Protein AF-F3CK82-F1 (afdb_monomer)

pLDDT: mean 92.38, std 5.82, range [57.69, 97.38]

Sequence (97 aa):
MNRLWLHELDAVAVPRQWLRGAFEFLQAWHKVTTGTPGDSRLATHLVDADVIISADKNFVRFGERCRDEGPFSIGKTLRAQANRAGVDEVLQWVSKP

Nearest PDB structures (foldseek):
  6dec-assembly2_H  TM=2.892E-01  e=8.488E+00  Bos taurus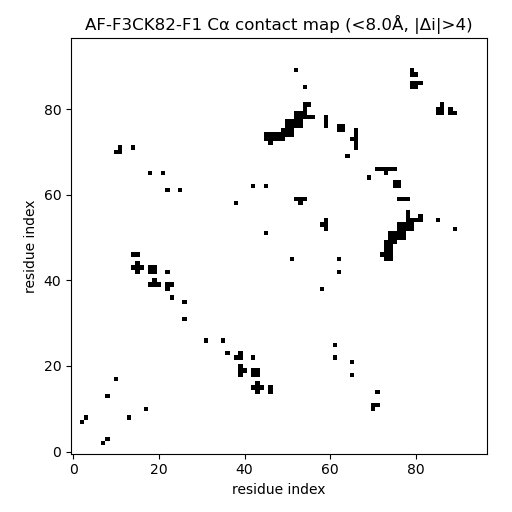

Foldseek 3Di:
DCCCVPPVDDCVVVVLVVQLVLQVVLCVVDDDDPCSNVLSNVSSCQQVDQEAEDQDPSSLVSQVVCCVPPPDHGHHYDHAHDDPRRVVVVCVVVVPD

Organism: NCBI:txid875330

Secondary structure (DSSP, 8-state):
--HIIIII--GGG-HHHHHHHHHHHHHHTS---TTHHHHHHHHTTTTT-SEEEES-HHHHHHHHHHHHH-SS--PEEEEPPSHHHHHHHHHHHHT--

Mean predicted aligned error: 3.87 Å

Structure (mmCIF, N/CA/C/O backbone):
data_AF-F3CK82-F1
#
_entry.id   AF-F3CK82-F1
#
loop_
_atom_site.group_PDB
_atom_site.id
_atom_site.type_symbol
_atom_site.label_atom_id
_atom_site.label_alt_id
_atom_site.label_comp_id
_atom_site.label_asym_id
_atom_site.label_entity_id
_atom_site.label_seq_id
_atom_site.pdbx_PDB_ins_code
_atom_site.Cartn_x
_atom_site.Cartn_y
_atom_site.Cartn_z
_atom_site.occupancy
_atom_site.B_iso_or_equiv
_atom_site.auth_seq_id
_atom_site.auth_comp_id
_atom_site.auth_asym_id
_atom_site.auth_atom_id
_atom_site.pdbx_PDB_model_num
ATOM 1 N N . MET A 1 1 ? 19.951 12.076 -16.452 1.00 65.69 1 MET A N 1
ATOM 2 C CA . MET A 1 1 ? 19.899 10.908 -15.547 1.00 65.69 1 MET A CA 1
ATOM 3 C C . MET A 1 1 ? 18.511 10.251 -15.587 1.00 65.69 1 MET A C 1
ATOM 5 O O . MET A 1 1 ? 17.989 9.864 -14.555 1.00 65.69 1 MET A O 1
ATOM 9 N N . ASN A 1 2 ? 17.888 10.137 -16.771 1.00 84.81 2 ASN A N 1
ATOM 10 C CA . ASN A 1 2 ? 16.476 9.721 -16.878 1.00 84.81 2 ASN A CA 1
ATOM 11 C C . ASN A 1 2 ? 16.327 8.455 -17.730 1.00 84.81 2 ASN A C 1
ATOM 13 O O . ASN A 1 2 ? 15.321 7.771 -17.631 1.00 84.81 2 ASN A O 1
ATOM 17 N N . ARG A 1 3 ? 17.346 8.128 -18.537 1.00 89.06 3 ARG A N 1
ATOM 18 C CA . ARG A 1 3 ? 17.353 6.971 -19.435 1.00 89.06 3 ARG A CA 1
ATOM 19 C C . ARG A 1 3 ? 17.128 5.660 -18.682 1.00 89.06 3 ARG A C 1
ATOM 21 O O . ARG A 1 3 ? 16.257 4.900 -19.079 1.00 89.06 3 ARG A O 1
ATOM 28 N N . LEU A 1 4 ? 17.831 5.473 -17.561 1.00 87.81 4 LEU A N 1
ATOM 29 C CA . LEU A 1 4 ? 17.657 4.314 -16.686 1.00 87.81 4 LEU A CA 1
ATOM 30 C C . LEU A 1 4 ? 16.183 4.132 -16.283 1.00 87.81 4 LEU A C 1
ATOM 32 O O . LEU A 1 4 ? 15.588 3.093 -16.530 1.00 87.81 4 LEU A O 1
ATOM 36 N N . TRP A 1 5 ? 15.582 5.181 -15.718 1.00 82.56 5 TRP A N 1
ATOM 37 C CA . TRP A 1 5 ? 14.218 5.152 -15.184 1.00 82.56 5 TRP A CA 1
ATOM 38 C C . TRP A 1 5 ? 13.122 5.064 -16.249 1.00 82.56 5 TRP A C 1
ATOM 40 O O . TRP A 1 5 ? 12.072 4.499 -15.977 1.00 82.56 5 TRP A O 1
ATOM 50 N N . LEU A 1 6 ? 13.342 5.644 -17.433 1.00 83.25 6 LEU A N 1
ATOM 51 C CA . LEU A 1 6 ? 12.327 5.723 -18.489 1.00 83.25 6 LEU A CA 1
ATOM 52 C C . LEU A 1 6 ? 12.404 4.583 -19.509 1.00 83.25 6 LEU A C 1
ATOM 54 O O . LEU A 1 6 ? 11.416 4.327 -20.192 1.00 83.25 6 LEU A O 1
ATOM 58 N N . HIS A 1 7 ? 13.567 3.948 -19.669 1.00 88.06 7 HIS A N 1
ATOM 59 C CA . HIS A 1 7 ? 13.801 3.009 -20.771 1.00 88.06 7 HIS A CA 1
ATOM 60 C C . HIS A 1 7 ? 14.467 1.696 -20.364 1.00 88.06 7 HIS A C 1
ATOM 62 O O . HIS A 1 7 ? 14.377 0.737 -21.123 1.00 88.06 7 HIS A O 1
ATOM 68 N N . GLU A 1 8 ? 15.166 1.644 -19.231 1.00 90.62 8 GLU A N 1
ATOM 69 C CA . GLU A 1 8 ? 16.004 0.485 -18.885 1.00 90.62 8 GLU A CA 1
ATOM 70 C C . GLU A 1 8 ? 15.474 -0.286 -17.667 1.00 90.62 8 GLU A C 1
ATOM 72 O O . GLU A 1 8 ? 15.774 -1.468 -17.523 1.00 90.62 8 GLU A O 1
ATOM 77 N N . LEU A 1 9 ? 14.678 0.355 -16.805 1.00 90.06 9 LEU A N 1
ATOM 78 C CA . LEU A 1 9 ? 14.031 -0.281 -15.661 1.00 90.06 9 LEU A CA 1
ATOM 79 C C . LEU A 1 9 ? 12.613 -0.741 -15.995 1.00 90.06 9 LEU A C 1
ATOM 81 O O . LEU A 1 9 ? 11.782 0.038 -16.458 1.00 90.06 9 LEU A O 1
ATOM 85 N N . ASP A 1 10 ? 12.329 -1.997 -15.660 1.00 92.00 10 ASP A N 1
ATOM 86 C CA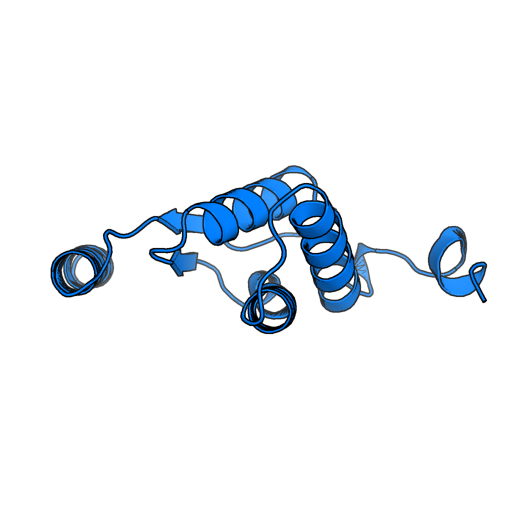 . ASP A 1 10 ? 10.970 -2.521 -15.579 1.00 92.00 10 ASP A CA 1
ATOM 87 C C . ASP A 1 10 ? 10.372 -2.175 -14.208 1.00 92.00 10 ASP A C 1
ATOM 89 O O . ASP A 1 10 ? 10.951 -2.494 -13.165 1.00 92.00 10 ASP A O 1
ATOM 93 N N . ALA A 1 11 ? 9.200 -1.541 -14.203 1.00 90.44 11 ALA A N 1
ATOM 94 C CA . ALA A 1 11 ? 8.473 -1.181 -12.991 1.00 90.44 11 ALA A CA 1
ATOM 95 C C . ALA A 1 11 ? 8.185 -2.391 -12.084 1.00 90.44 11 ALA A C 1
ATOM 97 O O . ALA A 1 11 ? 8.211 -2.249 -10.860 1.00 90.44 11 ALA A O 1
ATOM 98 N N . VAL A 1 12 ? 7.968 -3.577 -12.662 1.00 93.69 12 VAL A N 1
ATOM 99 C CA . VAL A 1 12 ? 7.718 -4.819 -11.911 1.00 93.69 12 VAL A CA 1
ATOM 100 C C . VAL A 1 12 ? 8.956 -5.269 -11.130 1.00 93.69 12 VAL A C 1
ATOM 102 O O . VAL A 1 12 ? 8.830 -5.867 -10.063 1.00 93.69 12 VAL A O 1
ATOM 105 N N . ALA A 1 13 ? 10.159 -4.936 -11.607 1.00 93.94 13 ALA A N 1
ATOM 106 C CA . ALA A 1 13 ? 11.418 -5.291 -10.953 1.00 93.94 13 ALA A CA 1
ATOM 107 C C . ALA A 1 13 ? 11.810 -4.331 -9.813 1.00 93.94 13 ALA A C 1
ATOM 109 O O . ALA A 1 13 ? 12.678 -4.659 -9.002 1.00 93.94 13 ALA A O 1
ATOM 110 N N . VAL A 1 14 ? 11.184 -3.151 -9.728 1.00 94.38 14 VAL A N 1
ATOM 111 C CA . VAL A 1 14 ? 11.481 -2.121 -8.714 1.00 94.38 14 VAL A CA 1
ATOM 112 C C . VAL A 1 14 ? 10.217 -1.594 -8.015 1.00 94.38 14 VAL A C 1
ATOM 114 O O . VAL A 1 14 ? 9.987 -0.380 -7.953 1.00 94.38 14 VAL A O 1
ATOM 117 N N . PRO A 1 15 ? 9.385 -2.478 -7.430 1.00 95.44 15 PRO A N 1
ATOM 118 C CA . PRO A 1 15 ? 8.049 -2.114 -6.961 1.00 95.44 15 PRO A CA 1
ATOM 119 C C . PRO A 1 15 ? 8.063 -1.072 -5.834 1.00 95.44 15 PRO A C 1
ATOM 121 O O . PRO A 1 15 ? 7.200 -0.198 -5.770 1.00 95.44 15 PRO A O 1
ATOM 124 N N . ARG A 1 16 ? 9.087 -1.090 -4.971 1.00 95.75 16 ARG A N 1
ATOM 125 C CA . ARG A 1 16 ? 9.239 -0.105 -3.886 1.00 95.75 16 ARG A CA 1
ATOM 126 C C . ARG A 1 16 ? 9.529 1.297 -4.413 1.00 95.75 16 ARG A C 1
ATOM 128 O O . ARG A 1 16 ? 8.978 2.273 -3.910 1.00 95.75 16 ARG A O 1
ATOM 135 N N . GLN A 1 17 ? 10.409 1.405 -5.405 1.00 94.19 17 GLN A N 1
ATOM 136 C CA . GLN A 1 17 ? 10.775 2.670 -6.037 1.00 94.19 17 GLN A CA 1
ATOM 137 C C . GLN A 1 17 ? 9.602 3.215 -6.848 1.00 94.19 17 GLN A C 1
ATOM 139 O O . GLN A 1 17 ? 9.330 4.413 -6.780 1.00 94.19 17 GLN A O 1
ATOM 144 N N . TRP A 1 18 ? 8.876 2.331 -7.540 1.00 95.12 18 TRP A N 1
ATOM 145 C CA . TRP A 1 18 ? 7.639 2.687 -8.225 1.00 95.12 18 TRP A CA 1
ATOM 146 C C . TRP A 1 18 ? 6.612 3.262 -7.244 1.00 95.12 18 TRP A C 1
ATOM 148 O O . TRP A 1 18 ? 6.140 4.376 -7.447 1.00 95.12 18 TRP A O 1
ATOM 158 N N . LEU A 1 19 ? 6.345 2.570 -6.127 1.00 96.12 19 LEU A N 1
ATOM 159 C CA . LEU A 1 19 ? 5.401 3.029 -5.100 1.00 96.12 19 LEU A CA 1
ATOM 160 C C . LEU A 1 19 ? 5.806 4.361 -4.481 1.00 96.12 19 LEU A C 1
ATOM 162 O O . LEU A 1 19 ? 4.961 5.236 -4.302 1.00 96.12 19 LEU A O 1
ATOM 166 N N . ARG A 1 20 ? 7.097 4.539 -4.186 1.00 94.75 20 ARG A N 1
ATOM 167 C CA . ARG A 1 20 ? 7.611 5.809 -3.672 1.00 94.75 20 ARG A CA 1
ATOM 168 C C . ARG A 1 20 ? 7.335 6.953 -4.646 1.00 94.75 20 ARG A C 1
ATOM 170 O O . ARG A 1 20 ? 6.786 7.971 -4.236 1.00 94.75 20 ARG A O 1
ATOM 177 N N . GLY A 1 21 ? 7.692 6.775 -5.918 1.00 93.44 21 GLY A N 1
ATOM 178 C CA . GLY A 1 21 ? 7.469 7.784 -6.953 1.00 93.44 21 GLY A CA 1
ATOM 179 C C . GLY A 1 21 ? 5.984 8.067 -7.183 1.00 93.44 21 GLY A C 1
ATOM 180 O O . GLY A 1 21 ? 5.591 9.227 -7.281 1.00 93.44 21 GLY A O 1
ATOM 181 N N . ALA A 1 22 ? 5.149 7.025 -7.197 1.00 94.88 22 ALA A N 1
ATOM 182 C CA . ALA A 1 22 ? 3.702 7.152 -7.336 1.00 94.88 22 ALA A CA 1
ATOM 183 C C . ALA A 1 22 ? 3.087 7.946 -6.173 1.00 94.88 22 ALA A C 1
ATOM 185 O O . ALA A 1 22 ? 2.318 8.875 -6.411 1.00 94.88 22 ALA A O 1
ATOM 186 N N . PHE A 1 23 ? 3.459 7.650 -4.924 1.00 95.12 23 PHE A N 1
ATOM 187 C CA . PHE A 1 23 ? 2.971 8.394 -3.759 1.00 95.12 23 PHE A CA 1
ATOM 188 C C . PHE A 1 23 ? 3.437 9.850 -3.758 1.00 95.12 23 PHE A C 1
ATOM 190 O O . PHE A 1 23 ? 2.610 10.741 -3.574 1.00 95.12 23 PHE A O 1
ATOM 197 N N . GLU A 1 24 ? 4.723 10.103 -4.020 1.00 93.88 24 GLU A N 1
ATOM 198 C CA . GLU A 1 24 ? 5.258 11.466 -4.131 1.00 93.88 24 GLU A CA 1
ATOM 199 C C . GLU A 1 24 ? 4.525 12.259 -5.232 1.00 93.88 24 GLU A C 1
ATOM 201 O O . GLU A 1 24 ? 4.127 13.405 -5.010 1.00 93.88 24 GLU A O 1
ATOM 206 N N . PHE A 1 25 ? 4.255 11.633 -6.384 1.00 93.94 25 PHE A N 1
ATOM 207 C CA . PHE A 1 25 ? 3.480 12.240 -7.466 1.00 93.94 25 PHE A CA 1
ATOM 208 C C . PHE A 1 25 ? 2.034 12.536 -7.053 1.00 93.94 25 PHE A C 1
ATOM 210 O O . PHE A 1 25 ? 1.563 13.654 -7.245 1.00 93.94 25 PHE A O 1
ATOM 217 N N . LEU A 1 26 ? 1.322 11.568 -6.468 1.00 93.88 26 LEU A N 1
ATOM 218 C CA . LEU A 1 26 ? -0.073 11.733 -6.047 1.00 93.88 26 LEU A CA 1
ATOM 219 C C . LEU A 1 26 ? -0.223 12.830 -4.988 1.00 93.88 26 LEU A C 1
ATOM 221 O O . LEU A 1 26 ? -1.151 13.636 -5.058 1.00 93.88 26 LEU A O 1
ATOM 225 N N . GLN A 1 27 ? 0.704 12.898 -4.036 1.00 92.69 27 GLN A N 1
ATOM 226 C CA . GLN A 1 27 ? 0.698 13.896 -2.970 1.00 92.69 27 GLN A CA 1
ATOM 227 C C . GLN A 1 27 ? 1.001 15.312 -3.465 1.00 92.69 27 GLN A C 1
ATOM 229 O O . GLN A 1 27 ? 0.508 16.264 -2.862 1.00 92.69 27 GLN A O 1
ATOM 234 N N . ALA A 1 28 ? 1.751 15.473 -4.561 1.00 9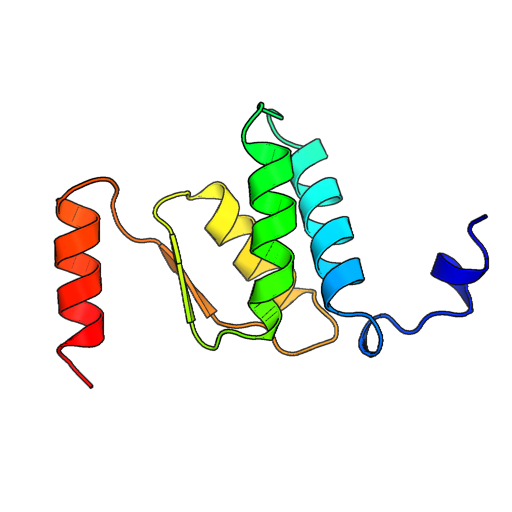2.38 28 ALA A N 1
ATOM 235 C CA . ALA A 1 28 ? 2.044 16.785 -5.144 1.00 92.38 28 ALA A CA 1
ATOM 236 C C . ALA A 1 28 ? 0.778 17.537 -5.608 1.00 92.38 28 ALA A C 1
ATOM 238 O O . ALA A 1 28 ? 0.778 18.764 -5.681 1.00 92.38 28 ALA A O 1
ATOM 239 N N . TRP A 1 29 ? -0.320 16.816 -5.861 1.00 90.56 29 TRP A N 1
ATOM 240 C CA . TRP A 1 29 ? -1.635 17.383 -6.193 1.00 90.56 29 TRP A CA 1
ATOM 241 C C . TRP A 1 29 ? -2.474 17.758 -4.961 1.00 90.56 29 TRP A C 1
ATOM 243 O O . TRP A 1 29 ? -3.617 18.198 -5.087 1.00 90.56 29 TRP A O 1
ATOM 253 N N . HIS A 1 30 ? -1.929 17.569 -3.760 1.00 87.25 30 HIS A N 1
ATOM 254 C CA . HIS A 1 30 ? -2.572 17.838 -2.481 1.00 87.25 30 HIS A CA 1
ATOM 255 C C . HIS A 1 30 ? -1.714 18.773 -1.617 1.00 87.25 30 HIS A C 1
ATOM 257 O O . HIS A 1 30 ? -0.585 19.128 -1.949 1.00 87.25 30 HIS A O 1
ATOM 263 N N . LYS A 1 31 ? -2.257 19.191 -0.465 1.00 88.81 31 LYS A N 1
ATOM 264 C CA . LYS A 1 31 ? -1.480 19.938 0.527 1.00 88.81 31 LYS A CA 1
ATOM 265 C C . LYS A 1 31 ? -0.372 19.041 1.084 1.00 88.81 31 LYS A C 1
ATOM 267 O O . LYS A 1 31 ? -0.645 18.153 1.889 1.00 88.81 31 LYS A O 1
ATOM 272 N N . VAL A 1 32 ? 0.864 19.323 0.689 1.00 85.81 32 VAL A N 1
ATOM 273 C CA . VAL A 1 32 ? 2.064 18.696 1.248 1.00 85.81 32 VAL A CA 1
ATOM 274 C C . VAL A 1 32 ? 2.291 19.220 2.666 1.00 85.81 32 VAL A C 1
ATOM 276 O O . VAL A 1 32 ? 2.205 20.422 2.930 1.00 85.81 32 VAL A O 1
ATOM 279 N N . THR A 1 33 ? 2.559 18.307 3.593 1.00 88.62 33 THR A N 1
ATOM 280 C CA . THR A 1 33 ? 2.859 18.603 4.998 1.00 88.62 33 THR A CA 1
ATOM 281 C C . THR A 1 33 ? 4.180 17.954 5.403 1.00 88.62 33 THR A C 1
ATOM 283 O O . THR A 1 33 ? 4.775 17.196 4.639 1.00 88.62 33 THR A O 1
ATOM 286 N N . THR A 1 34 ? 4.638 18.203 6.628 1.00 88.81 34 THR A N 1
ATOM 287 C CA . THR A 1 34 ? 5.836 17.547 7.174 1.00 88.81 34 THR A CA 1
ATOM 288 C C . THR A 1 34 ? 5.683 16.029 7.323 1.00 88.81 34 THR A C 1
ATOM 290 O O . THR A 1 34 ? 6.692 15.333 7.360 1.00 88.81 34 THR A O 1
ATOM 293 N N . GLY A 1 35 ? 4.451 15.502 7.369 1.00 87.81 35 GLY A N 1
ATOM 294 C CA . GLY A 1 35 ? 4.177 14.058 7.405 1.00 87.81 35 GLY A CA 1
ATOM 295 C C . GLY A 1 35 ? 4.250 13.373 6.037 1.00 87.81 35 GLY A C 1
ATOM 296 O O . GLY A 1 35 ? 4.533 12.182 5.958 1.00 87.81 35 GLY A O 1
ATOM 297 N N . THR A 1 36 ? 4.086 14.134 4.954 1.00 88.44 36 THR A N 1
ATOM 298 C CA . THR A 1 36 ? 3.992 13.626 3.578 1.00 88.44 36 THR A CA 1
ATOM 299 C C . THR A 1 36 ? 5.203 12.777 3.142 1.00 88.44 36 THR A C 1
ATOM 301 O O . THR A 1 36 ? 4.992 11.689 2.604 1.00 88.44 36 THR A O 1
ATOM 304 N N . PRO A 1 37 ? 6.467 13.155 3.438 1.00 89.38 37 PRO A N 1
ATOM 305 C CA . PRO A 1 37 ? 7.617 12.286 3.160 1.00 89.38 37 PRO A CA 1
ATOM 306 C C . PRO A 1 37 ? 7.597 10.960 3.940 1.00 89.38 37 PRO A C 1
ATOM 308 O O . PRO A 1 37 ? 8.113 9.949 3.461 1.00 89.38 37 PRO A O 1
ATOM 311 N N . GLY A 1 38 ? 7.016 10.957 5.145 1.00 92.50 38 GLY A N 1
ATOM 312 C CA . GLY A 1 38 ? 6.842 9.758 5.963 1.00 92.50 38 GLY A CA 1
ATOM 313 C C . GLY A 1 38 ? 5.857 8.780 5.330 1.00 92.50 38 GLY A C 1
ATOM 314 O O . GLY A 1 38 ? 6.161 7.593 5.222 1.00 92.50 38 GLY A O 1
ATOM 315 N N . ASP A 1 39 ? 4.740 9.292 4.819 1.00 92.06 39 ASP A N 1
ATOM 316 C CA . ASP A 1 39 ? 3.744 8.497 4.098 1.00 92.06 39 ASP A CA 1
ATOM 317 C C . ASP A 1 39 ? 4.338 7.839 2.847 1.00 92.06 39 ASP A C 1
ATOM 319 O O . ASP A 1 39 ? 4.151 6.643 2.638 1.00 92.06 39 ASP A O 1
ATOM 323 N N . SER A 1 40 ? 5.130 8.569 2.052 1.00 92.81 40 SER A N 1
ATOM 324 C CA . SER A 1 40 ? 5.794 7.999 0.866 1.00 92.81 40 SER A CA 1
ATOM 325 C C . SER A 1 40 ? 6.791 6.902 1.219 1.00 92.81 40 SER A C 1
ATOM 327 O O . SER A 1 40 ? 6.967 5.950 0.459 1.00 92.81 40 SER A O 1
ATOM 329 N N . ARG A 1 41 ? 7.436 6.995 2.388 1.00 93.00 41 ARG A N 1
ATOM 330 C CA . ARG A 1 41 ? 8.290 5.919 2.899 1.00 93.00 41 ARG A CA 1
ATOM 331 C C . ARG A 1 41 ? 7.457 4.703 3.306 1.00 93.00 41 ARG A C 1
ATOM 333 O O . ARG A 1 41 ? 7.796 3.594 2.897 1.00 93.00 41 ARG A O 1
ATOM 340 N N . LEU A 1 42 ? 6.385 4.900 4.076 1.00 93.56 42 LEU A N 1
ATOM 341 C CA . LEU A 1 42 ? 5.479 3.824 4.501 1.00 93.56 42 LEU A CA 1
ATOM 342 C C . LEU A 1 42 ? 4.863 3.099 3.301 1.00 93.56 42 LEU A C 1
ATOM 344 O O . LEU A 1 42 ? 4.789 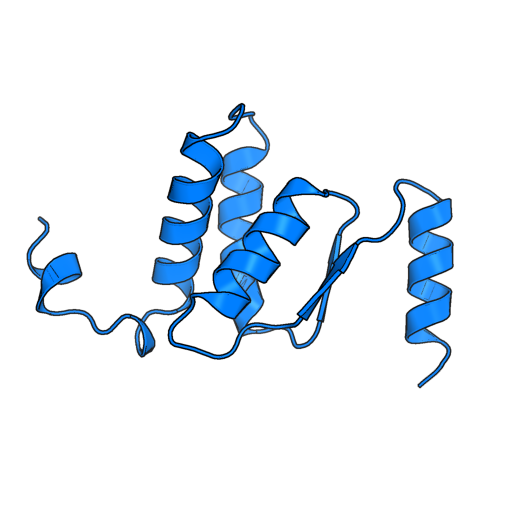1.872 3.294 1.00 93.56 42 LEU A O 1
ATOM 348 N N . ALA A 1 43 ? 4.510 3.844 2.253 1.00 94.06 43 ALA A N 1
ATOM 349 C CA . ALA A 1 43 ? 3.936 3.309 1.028 1.00 94.06 43 ALA A CA 1
ATOM 350 C C . ALA A 1 43 ? 4.823 2.264 0.334 1.00 94.06 43 ALA A C 1
ATOM 352 O O . ALA A 1 43 ? 4.321 1.371 -0.336 1.00 94.06 43 ALA A O 1
ATOM 353 N N . THR A 1 44 ? 6.144 2.307 0.519 1.00 95.62 44 THR A N 1
ATOM 354 C CA . THR A 1 44 ? 7.045 1.309 -0.085 1.00 95.62 44 THR A CA 1
ATOM 355 C C . THR A 1 44 ? 6.876 -0.104 0.475 1.00 95.62 44 THR A C 1
ATOM 357 O O . THR A 1 44 ? 7.417 -1.048 -0.100 1.00 95.62 44 THR A O 1
ATOM 360 N N . HIS A 1 45 ? 6.138 -0.261 1.576 1.00 94.69 45 HIS A N 1
ATOM 361 C CA . HIS A 1 45 ? 5.827 -1.547 2.198 1.00 94.69 45 HIS A CA 1
ATOM 362 C C . HIS A 1 45 ? 4.457 -2.105 1.789 1.00 94.69 45 HIS A C 1
ATOM 364 O O . HIS A 1 45 ? 4.127 -3.218 2.183 1.00 94.69 45 HIS A O 1
ATOM 370 N N . LEU A 1 46 ? 3.668 -1.389 0.972 1.00 95.44 46 LEU A N 1
ATOM 371 C CA . LEU A 1 46 ? 2.352 -1.880 0.531 1.00 95.44 46 LEU A CA 1
ATOM 372 C C . LEU A 1 46 ? 2.442 -3.172 -0.302 1.00 95.44 46 LEU A C 1
ATOM 374 O O . LEU A 1 46 ? 1.482 -3.931 -0.358 1.00 95.44 46 LEU A O 1
ATOM 378 N N . VAL A 1 47 ? 3.590 -3.424 -0.938 1.00 95.56 47 VAL A N 1
ATOM 379 C CA . VAL A 1 47 ? 3.875 -4.667 -1.681 1.00 95.56 47 VAL A CA 1
ATOM 380 C C . VAL A 1 47 ? 4.164 -5.871 -0.789 1.00 95.56 47 VAL A C 1
ATOM 382 O O . VAL A 1 47 ? 4.092 -6.996 -1.267 1.00 95.56 47 VAL A O 1
ATOM 385 N N . ASP A 1 48 ? 4.501 -5.650 0.483 1.00 95.62 48 ASP A N 1
ATOM 386 C CA . ASP A 1 48 ? 4.838 -6.727 1.423 1.00 95.62 48 ASP A CA 1
ATOM 387 C C . ASP A 1 48 ? 3.649 -7.131 2.307 1.00 95.62 48 ASP A C 1
ATOM 389 O O . ASP A 1 48 ? 3.743 -8.095 3.063 1.00 95.62 48 ASP A O 1
ATOM 393 N N . ALA A 1 49 ? 2.564 -6.357 2.279 1.00 93.38 49 ALA A N 1
ATOM 394 C CA . ALA A 1 49 ? 1.4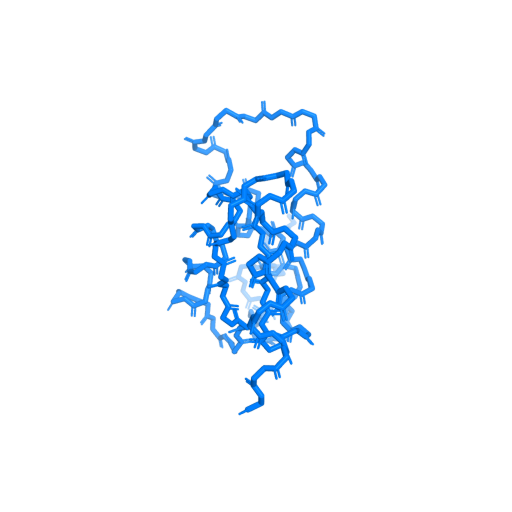10 -6.541 3.144 1.00 93.38 49 ALA A CA 1
ATOM 395 C C . ALA A 1 49 ? 0.202 -7.004 2.330 1.00 93.38 49 ALA A C 1
ATOM 397 O O . ALA A 1 49 ? -0.080 -6.441 1.277 1.00 93.38 49 ALA A O 1
ATOM 398 N N . ASP A 1 50 ? -0.561 -7.964 2.853 1.00 93.88 50 ASP A N 1
ATOM 399 C CA . ASP A 1 50 ? -1.831 -8.384 2.243 1.00 93.88 50 ASP A CA 1
ATOM 400 C C . ASP A 1 50 ? -2.942 -7.354 2.479 1.00 93.88 50 ASP A C 1
ATOM 402 O O . ASP A 1 50 ? -3.793 -7.104 1.619 1.00 93.88 50 ASP A O 1
ATOM 406 N N . VAL A 1 51 ? -2.928 -6.747 3.670 1.00 93.75 51 VAL A N 1
ATOM 407 C CA . VAL A 1 51 ? -3.905 -5.758 4.118 1.00 93.75 51 VAL A CA 1
ATOM 408 C C . VAL A 1 51 ? -3.194 -4.609 4.818 1.00 93.75 51 VAL A C 1
ATOM 410 O O . VAL A 1 51 ? -2.357 -4.816 5.695 1.00 93.75 51 VAL A O 1
ATOM 413 N N . ILE A 1 52 ? -3.568 -3.384 4.462 1.00 94.19 52 ILE A N 1
ATOM 414 C CA . ILE A 1 52 ? -3.052 -2.156 5.058 1.00 94.19 52 ILE A CA 1
ATOM 415 C C . ILE A 1 52 ? -4.202 -1.392 5.681 1.00 94.19 52 ILE A C 1
ATOM 417 O O . ILE A 1 52 ? -5.187 -1.083 5.020 1.00 94.19 52 ILE A O 1
ATOM 421 N N . ILE A 1 53 ? -4.075 -1.053 6.957 1.00 95.00 53 ILE A N 1
ATOM 422 C CA . ILE A 1 53 ? -5.126 -0.358 7.689 1.00 95.00 53 ILE A CA 1
ATOM 423 C C . ILE A 1 53 ? -4.630 1.025 8.082 1.00 95.00 53 ILE A C 1
ATOM 425 O O . ILE A 1 53 ? -3.575 1.157 8.699 1.00 95.00 53 ILE A O 1
ATOM 429 N N . SER A 1 54 ? -5.395 2.061 7.744 1.00 95.06 54 SER A N 1
ATOM 430 C CA . SER A 1 54 ? -5.080 3.431 8.148 1.00 95.06 54 SER A CA 1
ATOM 431 C C . SER A 1 54 ? -6.342 4.245 8.409 1.00 95.06 54 SER A C 1
ATOM 433 O O . SER A 1 54 ? -7.366 4.065 7.751 1.00 95.06 54 SER A O 1
ATOM 435 N N . ALA A 1 55 ? -6.260 5.171 9.364 1.00 95.81 55 ALA A N 1
ATOM 436 C CA . ALA A 1 55 ? -7.286 6.191 9.576 1.00 95.81 55 ALA A CA 1
ATOM 437 C C . ALA A 1 55 ? -7.120 7.394 8.626 1.00 95.81 55 ALA A C 1
ATOM 439 O O . ALA A 1 55 ? -8.040 8.204 8.467 1.00 95.81 55 ALA A O 1
ATOM 440 N N . ASP A 1 56 ? -5.956 7.521 7.978 1.00 93.50 56 ASP A N 1
ATOM 441 C CA . ASP A 1 56 ? -5.704 8.577 7.007 1.00 93.50 56 ASP A CA 1
ATOM 442 C C . ASP A 1 56 ? -6.403 8.257 5.679 1.00 93.50 56 ASP A C 1
ATOM 444 O O . ASP A 1 56 ? -6.006 7.379 4.909 1.00 93.50 56 ASP A O 1
ATOM 448 N N . LYS A 1 57 ? -7.456 9.025 5.389 1.00 93.50 57 LYS A N 1
ATOM 449 C CA . LYS A 1 57 ? -8.261 8.875 4.171 1.00 93.50 57 LYS A CA 1
ATOM 450 C C . LYS A 1 57 ? -7.467 9.094 2.879 1.00 93.50 57 LYS A C 1
ATOM 452 O O . LYS A 1 57 ? -7.816 8.496 1.864 1.00 93.50 57 LYS A O 1
ATOM 457 N N . ASN A 1 58 ? -6.466 9.974 2.884 1.00 93.56 58 ASN A N 1
ATOM 458 C CA . ASN A 1 58 ? -5.665 10.261 1.699 1.00 93.56 58 ASN A CA 1
ATOM 459 C C . ASN A 1 58 ? -4.669 9.130 1.472 1.00 93.56 58 ASN A C 1
ATOM 461 O O . ASN A 1 58 ? -4.555 8.663 0.345 1.00 93.56 58 ASN A O 1
ATOM 465 N N . PHE A 1 59 ? -4.039 8.630 2.538 1.00 94.81 59 PHE A N 1
ATOM 466 C CA . PHE A 1 59 ? -3.157 7.468 2.449 1.00 94.81 59 PHE A CA 1
ATOM 467 C C . PHE A 1 59 ? -3.886 6.250 1.867 1.00 94.81 59 PHE A C 1
ATOM 469 O O . PHE A 1 59 ? -3.414 5.661 0.898 1.00 94.81 59 PHE A O 1
ATOM 476 N N . VAL A 1 60 ? -5.077 5.923 2.391 1.00 96.69 60 VAL A N 1
ATOM 477 C CA . VAL A 1 60 ? -5.923 4.832 1.865 1.00 96.69 60 VAL A CA 1
ATOM 478 C C . VAL A 1 60 ? -6.268 5.073 0.396 1.00 96.69 60 VAL A C 1
ATOM 480 O O . VAL A 1 60 ? -6.117 4.183 -0.434 1.00 96.69 60 VAL A O 1
ATOM 483 N N . ARG A 1 61 ? -6.689 6.295 0.043 1.00 95.88 61 ARG A N 1
ATOM 484 C CA . ARG A 1 61 ? -7.031 6.641 -1.343 1.00 95.88 61 ARG A CA 1
ATOM 485 C C . ARG A 1 61 ? -5.848 6.449 -2.295 1.00 95.88 61 ARG A C 1
ATOM 487 O O . ARG A 1 61 ? -6.040 5.944 -3.396 1.00 95.88 61 ARG A O 1
ATOM 494 N N 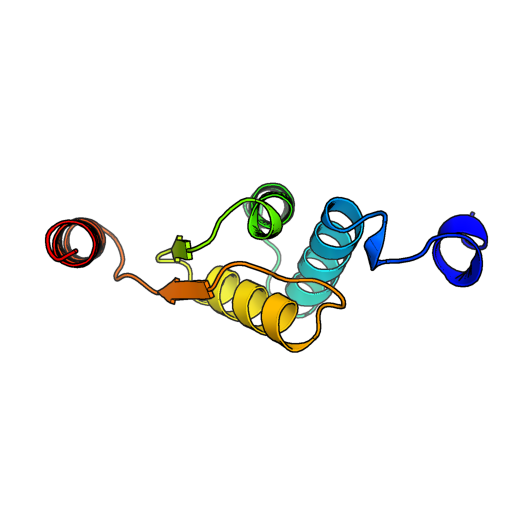. PHE A 1 62 ? -4.650 6.876 -1.903 1.00 95.88 62 PHE A N 1
ATOM 495 C CA . PHE A 1 62 ? -3.447 6.715 -2.720 1.00 95.88 62 PHE A CA 1
ATOM 496 C C . PHE A 1 62 ? -3.026 5.249 -2.814 1.00 95.88 62 PHE A C 1
ATOM 498 O O . PHE A 1 62 ? -2.650 4.805 -3.896 1.00 95.88 62 PHE A O 1
ATOM 505 N N . GLY A 1 63 ? -3.160 4.493 -1.722 1.00 96.56 63 GLY A N 1
ATOM 506 C CA . GLY A 1 63 ? -2.919 3.054 -1.689 1.00 96.56 63 GLY A CA 1
ATOM 507 C C . GLY A 1 63 ? -3.827 2.285 -2.648 1.00 96.56 63 GLY A C 1
ATOM 508 O O . GLY A 1 63 ? -3.311 1.565 -3.498 1.00 96.56 63 GLY A O 1
ATOM 509 N N . GLU A 1 64 ? -5.152 2.492 -2.596 1.00 97.38 64 GLU A N 1
ATOM 510 C CA . GLU A 1 64 ? -6.074 1.849 -3.552 1.00 97.38 64 GLU A CA 1
ATOM 511 C C . GLU A 1 64 ? -5.794 2.267 -4.993 1.00 97.38 64 GLU A C 1
ATOM 513 O O . GLU A 1 64 ? -5.863 1.436 -5.891 1.00 97.38 64 GLU A O 1
ATOM 518 N N . ARG A 1 65 ? -5.441 3.534 -5.232 1.00 96.50 65 ARG A N 1
ATOM 519 C CA . ARG A 1 65 ? -5.093 3.981 -6.582 1.00 96.50 65 ARG A CA 1
ATOM 520 C C . ARG A 1 65 ? -3.835 3.289 -7.104 1.00 96.50 65 ARG A C 1
ATOM 522 O O . ARG A 1 65 ? -3.809 2.851 -8.245 1.00 96.50 65 ARG A O 1
ATOM 529 N N . CYS A 1 66 ? -2.810 3.159 -6.264 1.00 96.56 66 CYS A N 1
ATOM 530 C CA . CYS A 1 66 ? -1.608 2.408 -6.617 1.00 96.56 66 CYS A CA 1
ATOM 531 C C . CYS A 1 66 ? -1.925 0.928 -6.852 1.00 96.56 66 CYS A C 1
ATOM 533 O O . CYS A 1 66 ? -1.345 0.338 -7.749 1.00 96.56 66 CYS A O 1
ATOM 535 N N . ARG A 1 67 ? -2.842 0.338 -6.078 1.00 96.44 67 ARG A N 1
ATOM 536 C CA . ARG A 1 67 ? -3.299 -1.046 -6.253 1.00 96.44 67 ARG A CA 1
ATOM 537 C C . ARG A 1 67 ? -4.052 -1.270 -7.566 1.00 96.44 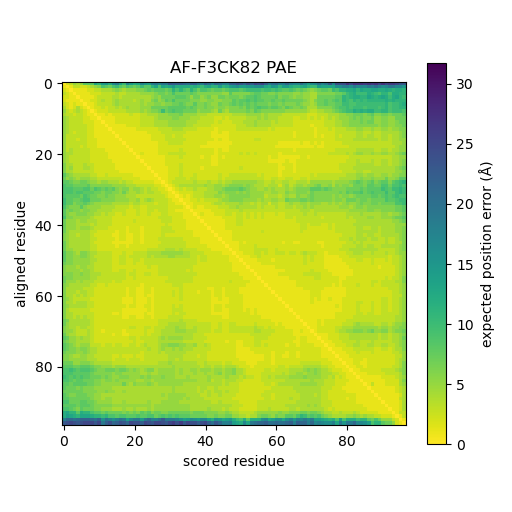67 ARG A C 1
ATOM 539 O O . ARG A 1 67 ? -3.896 -2.331 -8.154 1.00 96.44 67 ARG A O 1
ATOM 546 N N . ASP A 1 68 ? -4.855 -0.303 -7.997 1.00 96.88 68 ASP A N 1
ATOM 547 C CA . ASP A 1 68 ? -5.632 -0.369 -9.241 1.00 96.88 68 ASP A CA 1
ATOM 548 C C . ASP A 1 68 ? -4.764 -0.127 -10.489 1.00 96.88 68 ASP A C 1
ATOM 550 O O . ASP A 1 68 ? -4.888 -0.824 -11.491 1.00 96.88 68 ASP A O 1
ATOM 554 N N . GLU A 1 69 ? -3.845 0.841 -10.418 1.00 95.69 69 GLU A N 1
ATOM 555 C CA . GLU A 1 69 ? -3.029 1.277 -11.563 1.00 95.69 69 GLU A CA 1
ATOM 556 C C . GLU A 1 69 ? -1.631 0.621 -11.608 1.00 95.69 69 GLU A C 1
ATOM 558 O O . GLU A 1 69 ? -0.900 0.763 -12.591 1.00 95.69 69 GLU A O 1
ATOM 563 N N . GLY A 1 70 ? -1.222 -0.055 -10.534 1.00 94.31 70 GLY A N 1
ATOM 564 C CA . GLY A 1 70 ? 0.117 -0.613 -10.369 1.00 94.31 70 GLY A CA 1
ATOM 565 C C . GLY A 1 70 ? 0.358 -1.872 -11.210 1.00 94.31 70 GLY A C 1
ATOM 566 O O . GLY A 1 70 ? -0.534 -2.705 -11.355 1.00 94.31 70 GLY A O 1
ATOM 567 N N . PRO A 1 71 ? 1.583 -2.083 -11.726 1.00 94.31 71 PRO A N 1
ATOM 568 C CA . PRO A 1 71 ? 1.898 -3.239 -12.568 1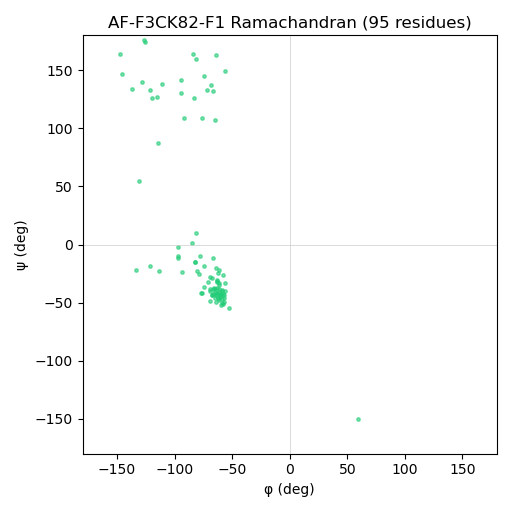.00 94.31 71 PRO A CA 1
ATOM 569 C C . PRO A 1 71 ? 2.186 -4.529 -11.772 1.00 94.31 71 PRO A C 1
ATOM 571 O O . PRO A 1 71 ? 2.669 -5.511 -12.331 1.00 94.31 71 PRO A O 1
ATOM 574 N N . PHE A 1 72 ? 1.931 -4.539 -10.463 1.00 94.94 72 PHE A N 1
ATOM 575 C CA . PHE A 1 72 ? 2.194 -5.653 -9.551 1.00 94.94 72 PHE A CA 1
ATOM 576 C C . PHE A 1 72 ? 1.142 -5.700 -8.439 1.00 94.94 72 PHE A C 1
ATOM 578 O O . PHE A 1 72 ? 0.426 -4.731 -8.197 1.00 94.94 72 PHE A O 1
ATOM 585 N N . SER A 1 73 ? 1.061 -6.837 -7.743 1.00 94.50 73 SER A N 1
ATOM 586 C CA . SER A 1 73 ? 0.108 -7.011 -6.646 1.00 94.50 73 SER A CA 1
ATOM 587 C C . SER A 1 73 ? 0.450 -6.101 -5.468 1.00 94.50 73 SER A C 1
ATOM 589 O O . SER A 1 73 ? 1.592 -6.055 -5.011 1.00 94.50 73 SER A O 1
ATOM 591 N N . ILE A 1 74 ? -0.563 -5.405 -4.962 1.00 96.06 74 ILE A N 1
ATOM 592 C CA . ILE A 1 74 ? -0.487 -4.549 -3.780 1.00 96.06 74 ILE A CA 1
ATOM 593 C C . ILE A 1 74 ? -1.611 -4.964 -2.834 1.00 96.06 74 ILE A C 1
ATOM 595 O O . ILE A 1 74 ? -2.734 -5.246 -3.275 1.00 96.06 74 ILE A O 1
ATOM 599 N N . GLY A 1 75 ? -1.309 -4.992 -1.535 1.00 92.50 75 GLY A N 1
ATOM 600 C CA . GLY A 1 75 ? -2.288 -5.303 -0.504 1.00 92.50 75 GLY A CA 1
ATOM 601 C C . GLY A 1 75 ? -3.503 -4.387 -0.530 1.00 92.50 75 GLY A C 1
ATOM 602 O O . GLY A 1 75 ? -3.424 -3.208 -0.880 1.00 92.50 75 GLY A O 1
ATOM 603 N N . LYS A 1 76 ? -4.650 -4.925 -0.119 1.00 94.44 76 LYS A N 1
ATOM 604 C CA . LYS A 1 76 ? -5.883 -4.144 0.002 1.00 94.44 76 LYS A CA 1
ATOM 605 C C . LYS A 1 76 ? -5.749 -3.138 1.140 1.00 94.44 76 LYS A C 1
ATOM 607 O O . LYS A 1 76 ? -5.326 -3.492 2.237 1.00 94.44 76 LYS A O 1
ATOM 612 N N . THR A 1 77 ? -6.197 -1.909 0.934 1.00 95.38 77 THR A N 1
ATOM 613 C CA . THR A 1 77 ? -6.287 -0.924 2.007 1.00 95.38 77 THR A CA 1
ATOM 614 C C . THR A 1 77 ? -7.682 -0.904 2.635 1.00 95.38 77 THR A C 1
ATOM 616 O O . THR A 1 77 ? -8.710 -1.047 1.969 1.00 95.38 77 THR A O 1
ATOM 619 N N . LEU A 1 78 ? -7.726 -0.745 3.954 1.00 95.50 78 LEU A N 1
ATOM 620 C CA . LEU A 1 78 ? -8.939 -0.561 4.738 1.00 95.50 78 LEU A CA 1
ATOM 621 C C . LEU A 1 78 ? -8.847 0.765 5.485 1.00 95.50 78 LEU A C 1
ATOM 623 O O . LEU A 1 78 ? -7.843 1.074 6.134 1.00 95.50 78 LEU A O 1
ATOM 627 N N . ARG A 1 79 ? -9.924 1.547 5.411 1.00 97.06 79 ARG A N 1
ATOM 628 C CA . ARG A 1 79 ? -10.035 2.795 6.158 1.00 97.06 79 ARG A CA 1
ATOM 629 C C . ARG A 1 79 ? -10.700 2.537 7.499 1.00 97.06 79 ARG A C 1
ATOM 631 O O . ARG A 1 79 ? -11.906 2.319 7.532 1.00 97.06 79 ARG A O 1
ATOM 638 N N . ALA A 1 80 ? -9.924 2.624 8.570 1.00 96.50 80 ALA A N 1
ATOM 639 C CA . ALA A 1 80 ? -10.462 2.619 9.924 1.00 96.50 80 ALA A CA 1
ATOM 640 C C . ALA A 1 80 ? -10.917 4.028 10.344 1.00 96.50 80 ALA A C 1
ATOM 642 O O . ALA A 1 80 ? -10.529 5.042 9.748 1.00 96.50 80 ALA A O 1
ATOM 643 N N . GLN A 1 81 ? -11.720 4.106 11.401 1.00 96.12 81 GLN A N 1
ATOM 644 C CA . GLN A 1 81 ? -11.962 5.357 12.116 1.00 96.12 81 GLN A CA 1
ATOM 645 C C . GLN A 1 81 ? -10.678 5.880 12.779 1.00 96.12 81 GLN A C 1
ATOM 647 O O . GLN A 1 81 ? -9.696 5.165 12.963 1.00 96.12 81 GLN A O 1
ATOM 652 N N . ALA A 1 82 ? -10.677 7.158 13.156 1.00 93.06 82 ALA A N 1
ATOM 653 C CA . ALA A 1 82 ? -9.581 7.730 13.931 1.00 93.06 82 ALA A CA 1
ATOM 654 C C . ALA A 1 82 ? -9.721 7.414 15.430 1.00 93.06 82 ALA A C 1
ATOM 656 O O . ALA A 1 82 ? -10.820 7.178 15.941 1.00 93.06 82 ALA A O 1
ATOM 657 N N . ASN A 1 83 ? -8.605 7.512 16.156 1.00 93.44 83 ASN A N 1
ATOM 658 C CA . ASN A 1 83 ? -8.537 7.382 17.615 1.00 93.44 83 ASN A CA 1
ATOM 659 C C . ASN A 1 83 ? -9.054 6.022 18.124 1.00 93.44 83 ASN A C 1
ATOM 661 O O . ASN A 1 83 ? -8.931 4.999 17.452 1.00 93.44 83 ASN A O 1
ATOM 665 N N . ARG A 1 84 ? -9.611 6.006 19.342 1.00 94.69 84 ARG A N 1
ATOM 666 C CA . ARG A 1 84 ? -10.051 4.789 20.032 1.00 94.69 84 ARG A CA 1
ATOM 667 C C . ARG A 1 84 ? -11.057 3.969 19.222 1.00 94.69 84 ARG A C 1
ATOM 669 O O . ARG A 1 84 ? -10.917 2.755 19.166 1.00 94.69 84 ARG A O 1
ATOM 676 N N . ALA A 1 85 ? -11.995 4.633 18.548 1.00 94.88 85 ALA A N 1
ATOM 677 C CA . ALA A 1 85 ? -12.984 3.967 17.705 1.00 94.88 85 ALA A CA 1
ATOM 678 C C . ALA A 1 85 ? -12.329 3.136 16.589 1.00 94.88 85 ALA A C 1
ATOM 680 O O . ALA A 1 85 ? -12.758 2.016 16.335 1.00 94.88 85 ALA A O 1
ATOM 681 N N . GLY A 1 86 ? -11.258 3.650 15.976 1.00 94.12 86 GLY A N 1
ATOM 682 C CA . GLY A 1 86 ? -10.489 2.911 14.975 1.00 94.12 86 GLY A CA 1
ATOM 683 C C . GLY A 1 86 ? -9.797 1.682 15.543 1.00 94.12 86 GLY A C 1
ATOM 684 O O . GLY A 1 86 ? -9.804 0.629 14.921 1.00 94.12 86 GLY A O 1
ATOM 685 N N . VAL A 1 87 ? -9.228 1.789 16.746 1.00 93.62 87 VAL A N 1
ATOM 686 C CA . VAL A 1 87 ? -8.590 0.642 17.413 1.00 93.62 87 VAL A CA 1
ATOM 687 C C . VAL A 1 87 ? -9.608 -0.469 17.657 1.00 93.62 87 VAL A C 1
ATOM 689 O O . VAL A 1 87 ? -9.340 -1.623 17.332 1.00 93.62 87 VAL A O 1
ATOM 692 N N . ASP A 1 88 ? -10.777 -0.122 18.193 1.00 95.25 88 ASP A N 1
ATOM 693 C CA . ASP A 1 88 ? -11.825 -1.101 18.480 1.00 95.25 88 ASP A CA 1
ATOM 694 C C . ASP A 1 88 ? -12.363 -1.739 17.180 1.00 95.25 88 ASP A C 1
ATOM 696 O O . ASP A 1 88 ? -12.573 -2.950 17.134 1.00 95.25 88 ASP A O 1
ATOM 700 N N . GLU A 1 89 ? -12.504 -0.960 16.102 1.00 95.00 89 GLU A N 1
ATOM 701 C CA . GLU A 1 89 ? -12.885 -1.448 14.767 1.00 95.00 89 GLU A CA 1
ATOM 702 C C . GLU A 1 89 ? -11.857 -2.438 14.191 1.00 95.00 89 GLU A C 1
ATOM 704 O O . GLU A 1 89 ? -12.221 -3.523 13.738 1.00 95.00 89 GLU A O 1
ATOM 709 N N . VAL A 1 90 ? -10.563 -2.121 14.275 1.00 94.50 90 VAL A N 1
ATOM 710 C CA . VAL A 1 90 ? -9.498 -3.016 13.802 1.00 94.50 90 VAL A CA 1
ATOM 711 C C . VAL A 1 90 ? -9.455 -4.310 14.607 1.00 94.50 90 VAL A C 1
ATOM 713 O O . VAL A 1 90 ? -9.349 -5.390 14.027 1.00 94.50 90 VAL A O 1
ATOM 716 N N . LEU A 1 91 ? -9.589 -4.234 15.934 1.00 94.38 91 LEU A N 1
ATOM 717 C CA . LEU A 1 91 ? -9.654 -5.429 16.780 1.00 94.38 91 LEU A CA 1
ATOM 718 C C . LEU A 1 91 ? -10.861 -6.310 16.425 1.00 94.38 91 LEU A C 1
ATOM 720 O O . LEU A 1 91 ? -10.756 -7.537 16.456 1.00 94.38 91 LEU A O 1
ATOM 724 N N . GLN A 1 92 ? -11.991 -5.717 16.032 1.00 93.62 92 GLN A N 1
ATOM 725 C CA . GLN A 1 92 ? -13.147 -6.471 15.539 1.00 93.62 92 GLN A CA 1
ATOM 726 C C . GLN A 1 92 ? -12.878 -7.170 14.200 1.00 93.62 92 GLN A C 1
ATOM 728 O O . GLN A 1 92 ? -13.337 -8.297 14.023 1.00 93.62 92 GLN A O 1
ATOM 733 N N . TRP A 1 93 ? -12.138 -6.550 13.275 1.00 93.00 93 TRP A N 1
ATOM 734 C CA . TRP A 1 93 ? -11.764 -7.191 12.007 1.00 93.00 93 TRP A CA 1
ATOM 735 C C . TRP A 1 93 ? -10.822 -8.376 12.214 1.00 93.00 93 TRP A C 1
ATOM 737 O O . TRP A 1 93 ? -11.021 -9.419 11.606 1.00 93.00 93 TRP A O 1
ATOM 747 N N . VAL A 1 94 ? -9.824 -8.242 13.092 1.00 89.56 94 VAL A N 1
ATOM 748 C CA . VAL A 1 94 ? -8.810 -9.293 13.299 1.00 89.56 94 VAL A CA 1
ATOM 749 C C . VAL A 1 94 ? -9.322 -10.434 14.190 1.00 89.56 94 VAL A C 1
ATOM 751 O O . VAL A 1 94 ? -8.846 -11.559 14.090 1.00 89.56 94 VAL A O 1
ATOM 754 N N . SER A 1 95 ? -10.308 -10.179 15.056 1.00 90.38 95 SER A N 1
ATOM 755 C CA . SER A 1 95 ? -10.888 -11.206 15.942 1.00 90.38 95 SER A CA 1
ATOM 756 C C . SER A 1 95 ? -11.871 -12.160 15.256 1.00 90.38 95 SER A C 1
ATOM 758 O O . SER A 1 95 ? -12.261 -13.159 15.862 1.00 90.38 95 SER A O 1
ATOM 760 N N . LYS A 1 96 ? -12.277 -11.875 14.015 1.00 72.38 96 LYS A N 1
ATOM 761 C CA . LYS A 1 96 ? -13.175 -12.717 13.216 1.00 72.38 96 LYS A CA 1
ATOM 762 C C . LYS A 1 96 ? -12.410 -13.253 11.999 1.00 72.38 96 LYS A C 1
ATOM 764 O O . LYS A 1 96 ? -12.413 -12.569 10.976 1.00 72.38 96 LYS A O 1
ATOM 769 N N . PRO A 1 97 ? -11.719 -14.402 12.131 1.00 57.69 97 PRO A N 1
ATOM 770 C CA . PRO A 1 97 ? -11.000 -15.020 11.019 1.00 57.69 97 PRO A CA 1
ATOM 771 C C . PRO A 1 97 ? -11.938 -15.439 9.882 1.00 57.69 97 PRO A C 1
ATOM 773 O O . PRO A 1 97 ? -13.110 -15.786 10.169 1.00 57.69 97 PRO A O 1
#

Solvent-accessible surface area (backbone atoms only — not comparable to full-atom values): 5616 Å² total; per-residue (Å²): 143,51,60,56,72,75,73,69,55,58,61,71,82,38,54,42,62,46,36,27,52,50,41,52,56,60,43,69,81,47,91,76,55,92,60,48,68,54,51,26,56,56,45,37,48,39,67,80,33,73,65,43,78,38,53,47,66,65,61,38,52,53,47,46,49,46,39,74,74,42,89,52,84,45,31,51,56,42,79,42,52,64,69,71,64,14,53,57,51,51,53,55,58,70,73,57,126

Radius of gyration: 14.97 Å; Cα contacts (8 Å, |Δi|>4): 101; chains: 1; boun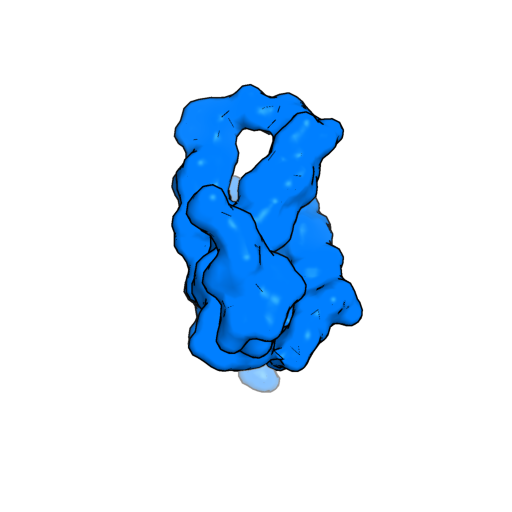ding box: 33×35×41 Å